Protein AF-A0A2N8K860-F1 (afdb_monomer_lite)

Secondary structure (DSSP, 8-state):
---EEEEEEEEEET--HHHHHHHHT--SSEEEEEEEE-TTS-EEEEEEEEEEEEEEHHHHHHHH-TTSEEEE--S---

Radius of gyration: 12.3 Å; chains: 1; bounding box: 34×27×35 Å

Sequence (78 aa):
MTGTSRRYVFTLNNYTDDEFDALGDVDCKYIVYGKEVGDSGTPHLQGFVIFESAI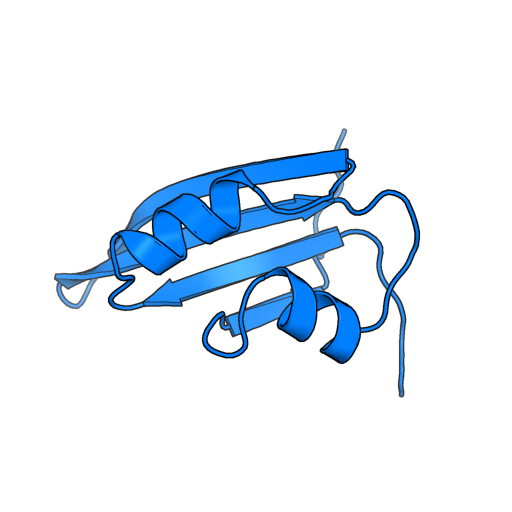SFDSAKNKLGHRVHLEVARGTSK

Structure (mmCIF, N/CA/C/O backbone):
data_AF-A0A2N8K860-F1
#
_entry.id   AF-A0A2N8K860-F1
#
loop_
_atom_site.group_PDB
_atom_site.id
_atom_site.type_symbol
_atom_site.label_atom_id
_atom_site.label_alt_id
_atom_site.label_comp_id
_atom_site.label_asym_id
_atom_site.label_entity_id
_atom_site.label_seq_id
_atom_site.pdbx_PDB_ins_code
_atom_site.Cartn_x
_atom_site.Cartn_y
_atom_site.Cartn_z
_atom_site.occupancy
_atom_site.B_iso_or_equiv
_atom_site.auth_seq_id
_atom_site.auth_comp_id
_atom_site.auth_asym_id
_atom_site.auth_atom_id
_atom_site.pdbx_PDB_model_num
ATOM 1 N N . MET A 1 1 ? 21.334 5.597 -0.866 1.00 45.44 1 MET A N 1
ATOM 2 C CA . MET A 1 1 ? 21.151 4.645 -1.982 1.00 45.44 1 MET A CA 1
ATOM 3 C C . MET A 1 1 ? 19.698 4.706 -2.416 1.00 45.44 1 MET A C 1
ATOM 5 O O . MET A 1 1 ? 18.840 4.188 -1.717 1.00 45.44 1 MET A O 1
ATOM 9 N N . THR A 1 2 ? 19.410 5.405 -3.509 1.00 58.00 2 THR A N 1
ATOM 10 C CA . THR A 1 2 ? 18.067 5.532 -4.091 1.00 58.00 2 THR A CA 1
ATOM 11 C C . THR A 1 2 ? 17.802 4.338 -5.007 1.00 58.00 2 THR A C 1
ATOM 13 O O . THR A 1 2 ? 17.951 4.415 -6.222 1.00 58.00 2 THR A O 1
ATOM 16 N N . GLY A 1 3 ? 17.486 3.188 -4.410 1.00 85.12 3 GLY A N 1
ATOM 17 C CA . GLY A 1 3 ? 17.037 2.020 -5.167 1.00 85.12 3 GLY A CA 1
ATOM 18 C C . GLY A 1 3 ? 15.600 2.207 -5.657 1.00 85.12 3 GLY A C 1
ATOM 19 O O . GLY A 1 3 ? 14.777 2.799 -4.956 1.00 85.12 3 GLY A O 1
ATOM 20 N N . THR A 1 4 ? 15.293 1.691 -6.845 1.00 94.75 4 THR A N 1
ATOM 21 C CA . THR A 1 4 ? 13.912 1.537 -7.313 1.00 94.75 4 THR A CA 1
ATOM 22 C C . THR A 1 4 ? 13.459 0.093 -7.133 1.00 94.75 4 THR A C 1
ATOM 24 O O . THR A 1 4 ? 14.260 -0.842 -7.187 1.00 94.75 4 THR A O 1
ATOM 27 N N . SER A 1 5 ? 12.166 -0.106 -6.902 1.00 95.88 5 SER A N 1
ATOM 28 C CA . SER A 1 5 ? 11.544 -1.428 -6.865 1.00 95.88 5 SER A CA 1
ATOM 29 C C . SER A 1 5 ? 10.203 -1.374 -7.581 1.00 95.88 5 SER A C 1
ATOM 31 O O . SER A 1 5 ? 9.568 -0.330 -7.693 1.00 95.88 5 SER A O 1
ATOM 33 N N . ARG A 1 6 ? 9.760 -2.523 -8.085 1.00 96.56 6 ARG A N 1
ATOM 34 C CA . ARG A 1 6 ? 8.374 -2.694 -8.542 1.00 96.56 6 ARG A CA 1
ATOM 35 C C . ARG A 1 6 ? 7.453 -3.114 -7.410 1.00 96.56 6 ARG A C 1
ATOM 37 O O . ARG A 1 6 ? 6.249 -3.007 -7.550 1.00 96.56 6 ARG A O 1
ATOM 44 N N . ARG A 1 7 ? 8.012 -3.666 -6.333 1.00 96.81 7 ARG A N 1
ATOM 45 C CA . ARG A 1 7 ? 7.272 -4.426 -5.328 1.00 96.81 7 ARG A CA 1
ATOM 46 C C . ARG A 1 7 ? 7.526 -3.856 -3.950 1.00 96.81 7 ARG A C 1
ATOM 48 O O . ARG A 1 7 ? 8.687 -3.744 -3.535 1.00 96.81 7 ARG A O 1
ATOM 55 N N . TYR A 1 8 ? 6.441 -3.556 -3.256 1.00 97.12 8 TYR A N 1
ATOM 56 C CA . TYR A 1 8 ? 6.466 -3.005 -1.912 1.00 97.12 8 TYR A CA 1
ATOM 57 C C . TYR A 1 8 ? 5.422 -3.688 -1.038 1.00 97.12 8 TYR A C 1
ATOM 59 O O . TYR A 1 8 ? 4.383 -4.128 -1.528 1.00 97.12 8 TYR A O 1
ATOM 67 N N . VAL A 1 9 ? 5.724 -3.777 0.251 1.00 97.56 9 VAL A N 1
ATOM 68 C CA . VAL A 1 9 ? 4.749 -4.084 1.300 1.00 97.56 9 VAL A CA 1
ATOM 69 C C . VAL A 1 9 ? 4.472 -2.806 2.073 1.00 97.56 9 VAL A C 1
ATOM 71 O O . VAL A 1 9 ? 5.363 -1.957 2.190 1.00 97.56 9 VAL A O 1
ATOM 74 N N . PHE A 1 10 ? 3.249 -2.650 2.565 1.00 97.50 10 PHE A N 1
ATOM 75 C CA . PHE A 1 10 ? 2.866 -1.467 3.314 1.00 97.50 10 PHE A CA 1
ATOM 76 C C . PHE A 1 10 ? 1.921 -1.780 4.465 1.00 97.50 10 PHE A C 1
ATOM 78 O O . PHE A 1 10 ? 1.050 -2.634 4.338 1.00 97.50 10 PHE A O 1
ATOM 85 N N . THR A 1 11 ? 2.051 -1.021 5.553 1.00 97.38 11 THR A N 1
ATOM 86 C CA . THR A 1 11 ? 1.048 -0.968 6.618 1.00 97.38 11 THR A CA 1
ATOM 87 C C . THR A 1 11 ? 0.460 0.430 6.758 1.00 97.38 11 THR A C 1
ATOM 89 O O . THR A 1 11 ? 1.162 1.430 6.607 1.00 97.38 11 THR A O 1
ATOM 92 N N . LEU A 1 12 ? -0.830 0.523 7.075 1.00 97.50 12 LEU A N 1
ATOM 93 C CA . LEU A 1 12 ? -1.501 1.782 7.398 1.00 97.50 12 LEU A CA 1
ATOM 94 C C . LEU A 1 12 ? -2.313 1.629 8.685 1.00 97.50 12 LEU A C 1
ATOM 96 O O . LEU A 1 12 ? -3.394 1.044 8.685 1.00 97.50 12 LEU A O 1
ATOM 100 N N . ASN A 1 13 ? -1.780 2.159 9.785 1.00 96.12 13 ASN A N 1
ATOM 101 C CA . ASN A 1 13 ? -2.433 2.140 11.095 1.00 96.12 13 ASN A CA 1
ATOM 102 C C . ASN A 1 13 ? -3.523 3.207 11.187 1.00 96.12 13 ASN A C 1
ATOM 104 O O . ASN A 1 13 ? -3.288 4.351 10.782 1.00 96.12 13 ASN A O 1
ATOM 108 N N . ASN A 1 14 ? -4.653 2.863 11.817 1.00 94.81 14 ASN A N 1
ATOM 109 C CA . ASN A 1 14 ? -5.791 3.767 12.014 1.00 94.81 14 ASN A CA 1
ATOM 110 C C . ASN A 1 14 ? -6.173 4.468 10.697 1.00 94.81 14 ASN A C 1
ATOM 112 O O . ASN A 1 14 ? -6.134 5.700 10.600 1.00 94.81 14 ASN A O 1
ATOM 116 N N . TYR A 1 15 ? -6.417 3.661 9.662 1.00 95.00 15 TYR A N 1
ATOM 117 C CA . TYR A 1 15 ? -6.800 4.138 8.336 1.00 95.00 15 TYR A CA 1
ATOM 118 C C . TYR A 1 15 ? -8.179 4.812 8.381 1.00 95.00 15 TYR A C 1
ATOM 120 O O . TYR A 1 15 ? -9.037 4.421 9.175 1.00 95.00 15 TYR A O 1
ATOM 128 N N . THR A 1 16 ? -8.387 5.820 7.539 1.00 96.69 16 THR A N 1
ATOM 129 C CA . THR A 1 16 ? -9.716 6.396 7.282 1.00 96.69 16 THR A CA 1
ATOM 130 C C . THR A 1 16 ? -10.390 5.699 6.101 1.00 96.69 16 THR A C 1
ATOM 132 O O . THR A 1 16 ? -9.724 5.020 5.317 1.00 96.69 16 THR A O 1
ATOM 135 N N . ASP A 1 17 ? -11.704 5.876 5.949 1.00 95.75 17 ASP A N 1
ATOM 136 C CA . ASP A 1 17 ? -12.429 5.348 4.785 1.00 95.75 17 ASP A CA 1
ATOM 137 C C . ASP A 1 17 ? -11.894 5.959 3.475 1.00 95.75 17 ASP A C 1
ATOM 139 O O . ASP A 1 17 ? -11.613 5.222 2.536 1.00 95.75 17 ASP A O 1
ATOM 143 N N . ASP A 1 18 ? -11.586 7.263 3.458 1.00 96.62 18 ASP A N 1
ATOM 144 C CA . ASP A 1 18 ? -10.956 7.925 2.303 1.00 96.62 18 ASP A CA 1
ATOM 145 C C . ASP A 1 18 ? -9.601 7.298 1.923 1.00 96.62 18 ASP A C 1
ATOM 147 O O . ASP A 1 18 ? -9.275 7.166 0.746 1.00 96.62 18 ASP A O 1
ATOM 151 N N . GLU A 1 19 ? -8.784 6.912 2.910 1.00 97.00 19 GLU A N 1
ATOM 152 C CA . GLU A 1 19 ? -7.503 6.243 2.656 1.00 97.00 19 GLU A CA 1
ATOM 153 C C . GLU A 1 19 ? -7.698 4.810 2.154 1.00 97.00 19 GLU A C 1
ATOM 155 O O . GLU A 1 19 ? -6.922 4.337 1.323 1.00 97.00 19 GLU A O 1
ATOM 160 N N . PHE A 1 20 ? -8.722 4.116 2.654 1.00 95.81 20 PHE A N 1
ATOM 161 C CA . PHE A 1 20 ? -9.084 2.780 2.194 1.00 95.81 20 PHE A CA 1
ATOM 162 C C . PHE A 1 20 ? -9.534 2.798 0.729 1.00 95.81 20 PHE A C 1
ATOM 164 O O . PHE A 1 20 ? -9.084 1.954 -0.052 1.00 95.81 20 PHE A O 1
ATOM 171 N N . ASP A 1 21 ? -10.368 3.771 0.363 1.00 96.12 21 ASP A N 1
ATOM 172 C CA . ASP A 1 21 ? -10.860 3.959 -1.000 1.00 96.12 21 ASP A CA 1
ATOM 173 C C . ASP A 1 21 ? -9.723 4.400 -1.932 1.00 96.12 21 ASP A C 1
ATOM 175 O O . ASP A 1 21 ? -9.514 3.795 -2.984 1.00 96.12 21 ASP A O 1
ATOM 179 N N . ALA A 1 22 ? -8.887 5.355 -1.502 1.00 96.25 22 ALA A N 1
ATOM 180 C CA . ALA A 1 22 ? -7.736 5.813 -2.279 1.00 96.25 22 ALA A CA 1
ATOM 181 C C . ALA A 1 22 ? -6.734 4.690 -2.591 1.00 96.25 22 ALA A C 1
ATOM 183 O O . ALA A 1 22 ? -6.149 4.686 -3.673 1.00 96.25 22 ALA A O 1
ATOM 184 N N . LEU A 1 23 ? -6.538 3.730 -1.677 1.00 96.50 23 LEU A N 1
ATOM 185 C CA . LEU A 1 23 ? -5.713 2.544 -1.934 1.00 96.50 23 LEU A CA 1
ATOM 186 C C . LEU A 1 23 ? -6.317 1.635 -3.015 1.00 96.50 23 LEU A C 1
ATOM 188 O O . LEU A 1 23 ? -5.564 1.019 -3.771 1.00 96.50 23 LEU A O 1
ATOM 192 N N . GLY A 1 24 ? -7.646 1.568 -3.107 1.00 94.19 24 GLY A N 1
ATOM 193 C CA . GLY A 1 24 ? -8.360 0.800 -4.130 1.00 94.19 24 GLY A CA 1
ATOM 194 C C . GLY A 1 24 ? -8.193 1.372 -5.539 1.00 94.19 24 GLY A C 1
ATOM 195 O O . GLY A 1 24 ? -8.176 0.615 -6.507 1.00 94.19 24 GLY A O 1
ATOM 196 N N . ASP A 1 25 ? -7.982 2.685 -5.638 1.00 95.88 25 ASP A N 1
ATOM 197 C CA . ASP A 1 25 ? -7.829 3.419 -6.899 1.00 95.88 25 ASP A CA 1
ATOM 198 C C . ASP A 1 25 ? -6.363 3.598 -7.342 1.00 95.88 25 ASP A C 1
ATOM 200 O O . ASP A 1 25 ? -6.072 4.280 -8.331 1.00 95.88 25 ASP A O 1
ATOM 204 N N . VAL A 1 26 ? -5.401 3.003 -6.626 1.00 96.62 26 VAL A N 1
ATOM 205 C CA . VAL A 1 26 ? -3.976 3.135 -6.958 1.00 96.62 26 VAL A CA 1
ATOM 206 C C . VAL A 1 26 ? -3.681 2.519 -8.323 1.00 96.62 26 VAL A C 1
ATOM 208 O O . VAL A 1 26 ? -3.767 1.308 -8.518 1.00 96.62 26 VAL A O 1
ATOM 211 N N . ASP A 1 27 ? -3.196 3.355 -9.242 1.00 95.81 27 ASP A N 1
ATOM 212 C CA . ASP A 1 27 ? -2.647 2.921 -10.526 1.00 95.81 27 ASP A CA 1
ATOM 213 C C . ASP A 1 27 ? -1.393 2.051 -10.321 1.00 95.81 27 ASP A C 1
ATOM 215 O O . ASP A 1 27 ? -0.285 2.540 -10.029 1.00 95.81 27 ASP A O 1
ATOM 219 N N . CYS A 1 28 ? -1.609 0.742 -10.438 1.00 97.00 28 CYS A N 1
ATOM 220 C CA . CYS A 1 28 ? -0.630 -0.312 -10.254 1.00 97.00 28 CYS A CA 1
ATOM 221 C C . CYS A 1 28 ? -1.029 -1.572 -11.035 1.00 97.00 28 CYS A C 1
ATOM 223 O O . CYS A 1 28 ? -2.158 -1.726 -11.494 1.00 97.00 28 CYS A O 1
ATOM 225 N N . LYS A 1 29 ? -0.085 -2.507 -11.147 1.00 97.44 29 LYS A N 1
ATOM 226 C CA . LYS A 1 29 ? -0.312 -3.803 -11.791 1.00 97.44 29 LYS A CA 1
ATOM 227 C C . LYS A 1 29 ? -1.138 -4.741 -10.912 1.00 97.44 29 LYS A C 1
ATOM 229 O O . LYS A 1 29 ? -1.883 -5.583 -11.405 1.00 97.44 29 LYS A O 1
ATOM 234 N N . TYR A 1 30 ? -0.909 -4.673 -9.605 1.00 96.44 30 TYR A N 1
ATOM 235 C CA . TYR A 1 30 ? -1.570 -5.512 -8.618 1.00 96.44 30 TYR A CA 1
ATOM 236 C C . TYR A 1 30 ? -1.474 -4.856 -7.252 1.00 96.44 30 TYR A C 1
ATOM 238 O O . TYR A 1 30 ? -0.382 -4.459 -6.841 1.00 96.44 30 TYR A O 1
ATOM 246 N N . ILE A 1 31 ? -2.581 -4.826 -6.523 1.00 97.44 31 ILE A N 1
ATOM 247 C CA . ILE A 1 31 ? -2.604 -4.450 -5.118 1.00 97.44 31 ILE A CA 1
ATOM 248 C C . ILE A 1 31 ? -3.538 -5.388 -4.362 1.00 97.44 31 ILE A C 1
ATOM 250 O O . ILE A 1 31 ? -4.583 -5.796 -4.865 1.00 97.44 31 ILE A O 1
ATOM 254 N N . VAL A 1 32 ? -3.132 -5.762 -3.155 1.00 97.19 32 VAL A N 1
ATOM 255 C CA . VAL A 1 32 ? -3.960 -6.515 -2.217 1.00 97.19 32 VAL A CA 1
ATOM 256 C C . VAL A 1 32 ? -3.664 -6.027 -0.813 1.00 97.19 32 VAL A C 1
ATOM 258 O O . VAL A 1 32 ? -2.511 -5.746 -0.482 1.00 97.19 32 VAL A O 1
ATOM 261 N N . TYR A 1 33 ? -4.696 -5.925 0.012 1.00 97.69 33 TYR A N 1
ATOM 262 C CA . TYR A 1 33 ? -4.555 -5.579 1.415 1.00 97.69 33 TYR A CA 1
ATOM 263 C C . TYR A 1 33 ? -5.691 -6.175 2.238 1.00 97.69 33 TYR A C 1
ATOM 265 O O . TYR A 1 33 ? -6.811 -6.348 1.758 1.00 97.69 33 TYR A O 1
ATOM 273 N N . GLY A 1 34 ? -5.373 -6.512 3.482 1.00 96.38 34 GLY A N 1
ATOM 274 C CA . GLY A 1 34 ? -6.310 -7.018 4.473 1.00 96.38 34 GLY A CA 1
ATOM 275 C C . GLY A 1 34 ? -6.510 -6.011 5.597 1.00 96.38 34 GLY A C 1
ATOM 276 O O . GLY A 1 34 ? -5.587 -5.279 5.954 1.00 96.38 34 GLY A O 1
ATOM 277 N N . LYS A 1 35 ? -7.721 -5.990 6.161 1.00 96.81 35 LYS A N 1
ATOM 278 C CA . LYS A 1 35 ? -7.996 -5.338 7.445 1.00 96.81 35 LYS A CA 1
ATOM 279 C C . LYS A 1 35 ? -7.533 -6.282 8.550 1.00 96.81 35 LYS A C 1
ATOM 281 O O . LYS A 1 35 ? -8.081 -7.372 8.690 1.00 96.81 35 LYS A O 1
ATOM 286 N N . GLU A 1 36 ? -6.544 -5.860 9.319 1.00 95.31 36 GLU A N 1
ATOM 287 C CA . GLU A 1 36 ? -5.967 -6.621 10.423 1.00 95.31 36 GLU A CA 1
ATOM 288 C C . GLU A 1 36 ? -6.082 -5.822 11.728 1.00 95.31 36 GLU A C 1
ATOM 290 O O . GLU A 1 36 ? -6.238 -4.598 11.733 1.00 95.31 36 GLU A O 1
ATOM 295 N N . VAL A 1 37 ? -6.020 -6.517 12.862 1.00 93.00 37 VAL A N 1
ATOM 296 C CA . VAL A 1 37 ? -5.952 -5.903 14.193 1.00 93.00 37 VAL A CA 1
ATOM 297 C C . VAL A 1 37 ? -4.670 -6.405 14.836 1.00 93.00 37 VAL A C 1
ATOM 299 O O . VAL A 1 37 ? -4.501 -7.609 15.007 1.00 93.00 37 VAL A O 1
ATOM 302 N N . GLY A 1 38 ? -3.742 -5.492 15.131 1.00 83.81 38 GLY A N 1
ATOM 303 C CA . GLY A 1 38 ? -2.470 -5.856 15.758 1.00 83.81 38 GLY A CA 1
ATOM 304 C C . GLY A 1 38 ? -2.661 -6.292 17.213 1.00 83.81 38 GLY A C 1
ATOM 305 O O . GLY A 1 38 ? -3.702 -6.016 17.806 1.00 83.81 38 GLY A O 1
ATOM 306 N N . ASP A 1 39 ? -1.636 -6.895 17.820 1.00 83.62 39 ASP A N 1
ATOM 307 C CA . ASP A 1 39 ? -1.690 -7.395 19.208 1.00 83.62 39 ASP A CA 1
ATOM 308 C C . ASP A 1 39 ? -2.109 -6.330 20.238 1.00 83.62 39 ASP A C 1
ATOM 310 O O . ASP A 1 39 ? -2.765 -6.634 21.231 1.00 83.62 39 ASP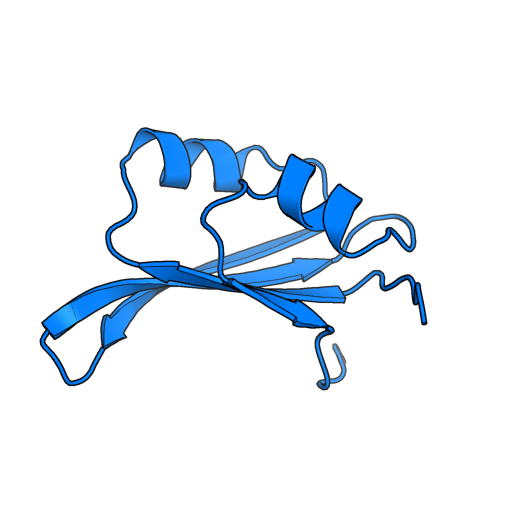 A O 1
ATOM 314 N N . SER A 1 40 ? -1.785 -5.059 19.983 1.00 87.00 40 SER A N 1
ATOM 315 C CA . SER A 1 40 ? -2.178 -3.924 20.831 1.00 87.00 40 SER A CA 1
ATOM 316 C C . SER A 1 40 ? -3.616 -3.429 20.600 1.00 87.00 40 SER A C 1
ATOM 318 O O . SER A 1 40 ? -3.998 -2.399 21.149 1.00 87.00 40 SER A O 1
ATOM 320 N N . GLY A 1 41 ? -4.406 -4.106 19.760 1.00 89.75 41 GLY A N 1
ATOM 321 C CA . GLY A 1 41 ? -5.781 -3.729 19.416 1.00 89.75 41 GLY A CA 1
ATOM 322 C C . GLY A 1 41 ? -5.907 -2.661 18.324 1.00 89.75 41 GLY A C 1
ATOM 323 O O . GLY A 1 4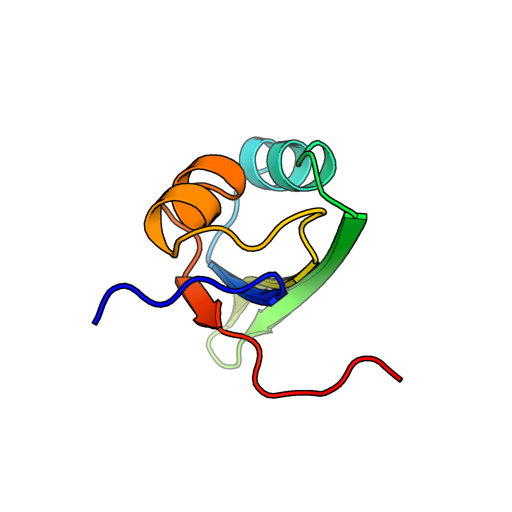1 ? -7.019 -2.233 18.029 1.00 89.75 41 GLY A O 1
ATOM 324 N N . THR A 1 42 ? -4.801 -2.225 17.711 1.00 92.12 42 THR A N 1
ATOM 325 C CA . THR A 1 42 ? -4.804 -1.181 16.673 1.00 92.12 42 THR A CA 1
ATOM 326 C C . THR A 1 42 ? -5.253 -1.748 15.320 1.00 92.12 42 THR A C 1
ATOM 328 O O . THR A 1 42 ? -4.554 -2.612 14.769 1.00 92.12 42 THR A O 1
ATOM 331 N N . PRO A 1 43 ? -6.366 -1.256 14.740 1.00 94.31 43 PRO A N 1
ATOM 332 C CA . PRO A 1 43 ? -6.758 -1.605 13.383 1.00 94.31 43 PRO A CA 1
ATOM 333 C C . PRO A 1 43 ? -5.750 -1.057 12.377 1.00 94.31 43 PRO A C 1
ATOM 335 O O . PRO A 1 43 ? -5.320 0.099 12.466 1.00 94.31 43 PRO A O 1
ATOM 338 N N . HIS A 1 44 ? -5.385 -1.872 11.399 1.00 96.00 44 HIS A N 1
ATOM 339 C CA . HIS A 1 44 ? -4.493 -1.459 10.330 1.00 96.00 44 HIS A CA 1
ATOM 340 C C . HIS A 1 44 ? -4.796 -2.187 9.027 1.00 96.00 44 HIS A C 1
ATOM 342 O O . HIS A 1 44 ? -5.387 -3.266 9.015 1.00 96.00 44 HIS A O 1
ATOM 348 N N . LEU A 1 45 ? -4.385 -1.577 7.920 1.00 97.38 45 LEU A N 1
ATOM 349 C CA . LEU A 1 45 ? -4.287 -2.270 6.642 1.00 97.38 45 LEU A CA 1
ATOM 350 C C . LEU A 1 45 ? -2.882 -2.833 6.514 1.00 97.38 45 LEU A C 1
ATOM 352 O O . LEU A 1 45 ? -1.922 -2.086 6.686 1.00 97.38 45 LEU A O 1
ATOM 356 N N . GLN A 1 46 ? -2.769 -4.117 6.199 1.00 97.38 46 GLN A N 1
ATOM 357 C CA . GLN A 1 46 ? -1.522 -4.754 5.785 1.00 97.38 46 GLN A CA 1
ATOM 358 C C . GLN A 1 46 ? -1.645 -5.114 4.308 1.00 97.38 46 GLN A C 1
ATOM 360 O O . GLN A 1 46 ? -2.618 -5.755 3.909 1.00 97.38 46 GLN A O 1
ATOM 365 N N . GLY A 1 47 ? -0.682 -4.695 3.489 1.00 96.88 47 GLY A N 1
ATOM 366 C CA . GLY A 1 47 ? -0.818 -4.752 2.041 1.00 96.88 47 GLY A CA 1
ATOM 367 C C . GLY A 1 47 ? 0.465 -5.003 1.267 1.00 96.88 47 GLY A C 1
ATOM 368 O O . GLY A 1 47 ? 1.587 -4.859 1.755 1.00 96.88 47 GLY A O 1
ATOM 369 N N . PHE A 1 48 ? 0.276 -5.385 0.009 1.00 97.44 48 PHE A N 1
ATOM 370 C CA . PHE A 1 48 ? 1.322 -5.625 -0.970 1.00 97.44 48 PHE A CA 1
ATOM 371 C C . PHE A 1 48 ? 0.912 -5.041 -2.318 1.00 97.44 48 PHE A C 1
ATOM 373 O O . PHE A 1 48 ? -0.229 -5.197 -2.754 1.00 97.44 48 PHE A O 1
ATOM 380 N N . VAL A 1 49 ? 1.862 -4.397 -2.993 1.00 97.56 49 VAL A N 1
ATOM 381 C CA . VAL A 1 49 ? 1.647 -3.763 -4.294 1.00 97.56 49 VAL A CA 1
ATOM 382 C C . VAL A 1 49 ? 2.761 -4.114 -5.275 1.00 97.56 49 VAL A C 1
ATOM 384 O O . VAL A 1 49 ? 3.940 -4.206 -4.915 1.00 97.56 49 VAL A O 1
ATOM 387 N N . ILE A 1 50 ? 2.376 -4.282 -6.538 1.00 97.44 50 ILE A N 1
ATOM 388 C CA . ILE A 1 50 ? 3.257 -4.382 -7.696 1.00 97.44 50 ILE A CA 1
ATOM 389 C C . ILE A 1 50 ? 2.921 -3.237 -8.653 1.00 97.44 50 ILE A C 1
ATOM 391 O O . ILE A 1 50 ? 1.804 -3.147 -9.150 1.00 97.44 50 ILE A O 1
ATOM 395 N N . PHE A 1 51 ? 3.897 -2.391 -8.961 1.00 97.50 51 PHE A N 1
ATOM 396 C CA . PHE A 1 51 ? 3.790 -1.345 -9.976 1.00 97.50 51 PHE A CA 1
ATOM 397 C C . PHE A 1 51 ? 4.197 -1.863 -11.364 1.00 97.50 51 PHE A C 1
ATOM 399 O O . PHE A 1 51 ? 5.008 -2.788 -11.484 1.00 97.50 51 PHE A O 1
ATOM 406 N N . GLU A 1 52 ? 3.664 -1.237 -12.417 1.00 96.88 52 GLU A N 1
ATOM 407 C CA . GLU A 1 52 ? 3.984 -1.567 -13.817 1.00 96.88 52 GLU A CA 1
ATOM 408 C C . GLU A 1 52 ? 5.478 -1.394 -14.139 1.00 96.88 52 GLU A C 1
ATOM 410 O 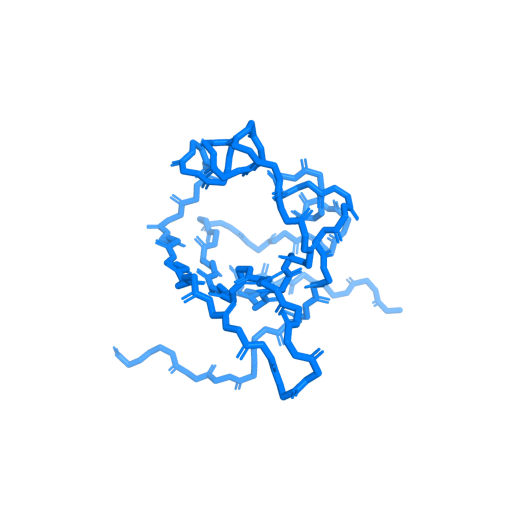O . GLU A 1 52 ? 6.091 -2.186 -14.861 1.00 96.88 52 GLU A O 1
ATOM 415 N N . SER A 1 53 ? 6.105 -0.383 -13.537 1.00 96.50 53 SER A N 1
ATOM 416 C CA . SER A 1 53 ? 7.522 -0.064 -13.688 1.00 96.50 53 SER A CA 1
ATOM 417 C C . SER A 1 53 ? 8.206 0.080 -12.328 1.00 96.50 53 SER A C 1
ATOM 419 O O . SER A 1 53 ? 7.560 0.167 -11.284 1.00 96.50 53 SER A O 1
ATOM 421 N N . ALA A 1 54 ? 9.543 0.008 -12.314 1.00 96.69 54 ALA A N 1
ATOM 422 C CA . ALA A 1 54 ? 10.292 0.182 -11.074 1.00 96.69 54 ALA A CA 1
ATOM 423 C C . ALA A 1 54 ? 10.266 1.663 -10.690 1.00 96.69 54 ALA A C 1
ATOM 425 O O . ALA A 1 54 ? 10.732 2.499 -11.462 1.00 96.69 54 ALA A O 1
ATOM 426 N N . ILE A 1 55 ? 9.745 1.974 -9.507 1.00 97.00 55 ILE A N 1
ATOM 427 C CA . ILE A 1 55 ? 9.630 3.343 -9.001 1.00 97.00 55 ILE A CA 1
ATOM 428 C C . ILE A 1 55 ? 10.463 3.515 -7.732 1.00 97.00 55 ILE A C 1
ATOM 430 O O . ILE A 1 55 ? 10.926 2.534 -7.153 1.00 97.00 55 ILE A O 1
ATOM 434 N N . SER A 1 56 ? 10.728 4.758 -7.330 1.00 96.69 56 SER A N 1
ATOM 435 C CA . SER A 1 56 ? 11.449 5.045 -6.088 1.00 96.69 56 SER A CA 1
ATOM 436 C C . SER A 1 56 ? 10.538 4.890 -4.868 1.00 96.69 56 SER A C 1
ATOM 438 O O . SER A 1 56 ? 9.311 4.849 -4.981 1.00 96.69 56 SER A O 1
ATOM 440 N N . PHE A 1 57 ? 11.150 4.849 -3.684 1.00 95.56 57 PHE A N 1
ATOM 441 C CA . PHE A 1 57 ? 10.426 4.857 -2.414 1.00 95.56 57 PHE A CA 1
ATOM 442 C C . PHE A 1 57 ? 9.475 6.060 -2.292 1.00 95.56 57 PHE A C 1
ATOM 444 O O . PHE A 1 57 ? 8.309 5.889 -1.946 1.00 95.56 57 PHE A O 1
ATOM 451 N N . ASP A 1 58 ? 9.947 7.258 -2.644 1.00 95.88 58 ASP A N 1
ATOM 452 C CA . ASP A 1 58 ? 9.150 8.487 -2.559 1.00 95.88 58 ASP A CA 1
ATOM 453 C C . ASP A 1 58 ? 7.999 8.489 -3.568 1.00 95.88 58 ASP A C 1
ATOM 455 O O . ASP A 1 58 ? 6.877 8.864 -3.238 1.00 95.88 58 ASP A O 1
ATOM 459 N N . SER A 1 59 ? 8.231 8.000 -4.791 1.00 96.44 59 SER A N 1
ATOM 460 C CA . SER A 1 59 ? 7.161 7.842 -5.781 1.00 96.44 59 SER A CA 1
ATOM 461 C C . SER A 1 59 ? 6.093 6.849 -5.318 1.00 96.44 59 SER A C 1
ATOM 463 O O . SER A 1 59 ? 4.907 7.089 -5.533 1.00 96.44 59 SER A O 1
ATOM 465 N N . ALA A 1 60 ? 6.492 5.756 -4.662 1.00 96.81 60 ALA A N 1
ATOM 466 C CA . ALA A 1 60 ? 5.556 4.794 -4.090 1.00 96.81 60 ALA A CA 1
ATOM 467 C C . ALA A 1 60 ? 4.752 5.402 -2.927 1.00 96.81 60 ALA A C 1
ATOM 469 O O . ALA A 1 60 ? 3.535 5.249 -2.894 1.00 96.81 60 ALA A O 1
ATOM 470 N N . LYS A 1 61 ? 5.393 6.163 -2.029 1.00 96.62 61 LYS A N 1
ATOM 471 C CA . LYS A 1 61 ? 4.721 6.939 -0.968 1.00 96.62 61 LYS A CA 1
ATOM 472 C C . LYS A 1 61 ? 3.728 7.963 -1.521 1.00 96.62 61 LYS A C 1
ATOM 474 O O . LYS A 1 61 ? 2.632 8.085 -0.988 1.00 96.62 61 LYS A O 1
ATOM 479 N N . ASN A 1 62 ? 4.075 8.658 -2.603 1.00 96.62 62 ASN A N 1
ATOM 480 C CA . ASN A 1 62 ? 3.174 9.610 -3.256 1.00 96.62 62 ASN A CA 1
ATOM 481 C C . ASN A 1 62 ? 1.928 8.930 -3.835 1.00 96.62 62 ASN A C 1
ATOM 483 O O . ASN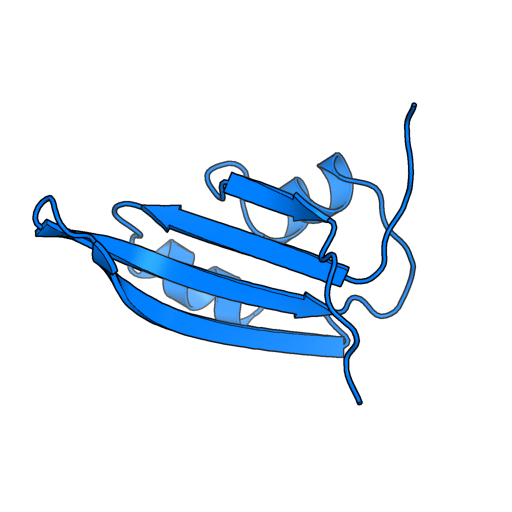 A 1 62 ? 0.855 9.521 -3.807 1.00 96.62 62 ASN A O 1
ATOM 487 N N . LYS A 1 63 ? 2.066 7.700 -4.350 1.00 96.81 63 LYS A N 1
ATOM 488 C CA . LYS A 1 63 ? 0.945 6.922 -4.899 1.00 96.81 63 LYS A CA 1
ATOM 489 C C . LYS A 1 63 ? 0.082 6.269 -3.815 1.00 96.81 63 LYS A C 1
ATOM 491 O O . LYS A 1 63 ? -1.130 6.279 -3.940 1.00 96.81 63 LYS A O 1
ATOM 496 N N . LEU A 1 64 ? 0.695 5.696 -2.779 1.00 96.81 64 LEU A N 1
ATOM 497 C CA . LEU A 1 64 ? -0.005 4.933 -1.732 1.00 96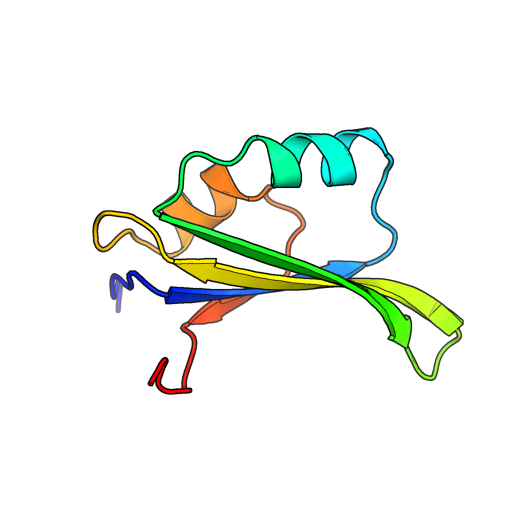.81 64 LEU A CA 1
ATOM 498 C C . LEU A 1 64 ? -0.477 5.799 -0.553 1.00 96.81 64 LEU A C 1
ATOM 500 O O . LEU A 1 64 ? -1.247 5.336 0.280 1.00 96.81 64 LEU A O 1
ATOM 504 N N . GLY A 1 65 ? 0.017 7.033 -0.447 1.00 96.44 65 GLY A N 1
ATOM 505 C CA . GLY A 1 65 ? -0.238 7.940 0.667 1.00 96.44 65 GLY A CA 1
ATOM 506 C C . GLY A 1 65 ? 0.952 8.051 1.623 1.00 96.44 65 GLY A C 1
ATOM 507 O O . GLY A 1 65 ? 1.602 7.076 1.990 1.00 96.44 65 GLY A O 1
ATOM 508 N N . HIS A 1 66 ? 1.240 9.266 2.089 1.00 95.12 66 HIS A N 1
ATOM 509 C CA . HIS A 1 66 ? 2.435 9.543 2.896 1.00 95.12 66 HIS A CA 1
ATOM 510 C C . HIS A 1 66 ? 2.451 8.831 4.259 1.00 95.12 66 HIS A C 1
ATOM 512 O O . HIS A 1 66 ? 3.532 8.574 4.801 1.00 95.12 66 HIS A O 1
ATOM 518 N N . ARG A 1 67 ? 1.273 8.487 4.798 1.00 97.12 67 ARG A N 1
ATOM 519 C CA . ARG A 1 67 ? 1.108 7.813 6.095 1.00 97.12 67 ARG A CA 1
ATOM 520 C C . ARG A 1 67 ? 1.453 6.327 6.075 1.00 97.12 67 ARG A C 1
ATOM 522 O O . ARG A 1 67 ? 1.761 5.792 7.136 1.00 97.12 67 ARG A O 1
ATOM 529 N N . VAL A 1 68 ? 1.443 5.668 4.914 1.00 96.75 68 VAL A N 1
ATOM 530 C CA . VAL A 1 68 ? 1.709 4.223 4.845 1.00 96.75 68 VAL A CA 1
ATOM 531 C C . VAL A 1 68 ? 3.148 3.938 5.251 1.00 96.75 68 VAL A C 1
ATOM 533 O O . VAL A 1 68 ? 4.068 4.550 4.717 1.00 96.75 68 VAL A O 1
ATOM 536 N N . HIS A 1 69 ? 3.405 3.034 6.183 1.00 96.75 69 HIS A N 1
ATOM 537 C CA . HIS A 1 69 ? 4.768 2.555 6.400 1.00 96.75 69 HIS A CA 1
ATOM 538 C C . HIS A 1 69 ? 5.112 1.615 5.252 1.00 96.75 69 HIS A C 1
ATOM 540 O O . HIS A 1 69 ? 4.398 0.648 5.031 1.00 96.75 69 HIS A O 1
ATOM 546 N N . LEU A 1 70 ? 6.154 1.931 4.488 1.00 97.00 70 LEU A N 1
ATOM 547 C CA . LEU A 1 70 ? 6.466 1.262 3.229 1.00 97.00 70 LEU A CA 1
ATOM 548 C C . LEU A 1 70 ? 7.819 0.565 3.338 1.00 97.00 70 LEU A C 1
ATOM 550 O O . LEU A 1 70 ? 8.775 1.157 3.834 1.00 97.00 70 LEU A O 1
ATOM 554 N N . GLU A 1 71 ? 7.929 -0.648 2.807 1.00 96.75 71 GLU A N 1
ATOM 555 C CA . GLU A 1 71 ? 9.200 -1.362 2.672 1.00 96.75 71 GLU A CA 1
ATOM 556 C C . GLU A 1 71 ? 9.295 -2.065 1.315 1.00 96.75 71 GLU A C 1
ATOM 558 O O . GLU A 1 71 ? 8.295 -2.482 0.729 1.00 96.75 71 GLU A O 1
ATOM 563 N N . VAL A 1 72 ? 10.515 -2.218 0.790 1.00 95.75 72 VAL A N 1
ATOM 564 C CA . VAL A 1 72 ? 10.738 -3.018 -0.423 1.00 95.75 72 VAL A CA 1
ATOM 565 C C . VAL A 1 72 ? 10.410 -4.478 -0.119 1.00 95.75 72 VAL A C 1
ATOM 567 O O . VAL A 1 72 ? 10.952 -5.065 0.819 1.00 95.75 72 VAL A O 1
ATOM 570 N N . ALA A 1 73 ? 9.555 -5.087 -0.941 1.00 94.81 73 ALA A N 1
ATOM 571 C CA . ALA A 1 73 ? 9.148 -6.468 -0.734 1.00 94.81 73 ALA A CA 1
ATOM 572 C C . ALA A 1 73 ? 10.328 -7.434 -0.930 1.00 94.81 73 ALA A C 1
ATOM 574 O O . ALA A 1 73 ? 10.962 -7.463 -1.989 1.00 94.81 73 ALA A O 1
ATOM 575 N N . ARG A 1 74 ? 10.590 -8.264 0.085 1.00 88.75 74 ARG A N 1
ATOM 576 C CA . ARG A 1 74 ? 11.679 -9.260 0.083 1.00 88.75 74 ARG A CA 1
ATOM 577 C C . ARG A 1 74 ? 11.265 -10.626 -0.475 1.00 88.75 74 ARG A C 1
ATOM 579 O O . ARG A 1 74 ? 12.124 -11.407 -0.868 1.00 88.75 74 ARG A O 1
ATOM 586 N N . GLY A 1 75 ? 9.964 -10.916 -0.512 1.00 80.06 75 GLY A N 1
ATOM 587 C CA . GLY A 1 75 ? 9.425 -12.176 -1.031 1.00 80.06 75 GLY A CA 1
ATOM 588 C C . GLY A 1 75 ? 9.520 -12.298 -2.555 1.00 80.06 75 GLY A C 1
ATOM 589 O O . GLY A 1 75 ? 9.835 -11.336 -3.260 1.00 80.06 75 GLY A O 1
ATOM 590 N N . THR A 1 76 ? 9.209 -13.481 -3.085 1.00 76.06 76 THR A N 1
ATOM 591 C CA . THR A 1 76 ? 8.985 -13.709 -4.522 1.00 76.06 76 THR A CA 1
ATOM 592 C C . THR A 1 76 ? 7.495 -13.909 -4.774 1.00 76.06 76 THR A C 1
ATOM 594 O O . THR A 1 76 ? 6.817 -14.574 -3.998 1.00 76.06 76 THR A O 1
ATOM 597 N N . SER A 1 77 ? 6.980 -13.294 -5.835 1.00 70.19 77 SER A N 1
ATOM 598 C CA . SER A 1 77 ? 5.657 -13.625 -6.366 1.00 70.19 77 SER A CA 1
ATOM 599 C C . SER A 1 77 ? 5.894 -14.802 -7.313 1.00 70.19 77 SER A C 1
ATOM 601 O O . SER A 1 77 ? 6.652 -14.626 -8.268 1.00 70.19 77 SER A O 1
ATOM 603 N N . LYS A 1 78 ? 5.390 -15.999 -6.992 1.00 54.31 78 LYS A N 1
ATOM 604 C CA . LYS A 1 78 ? 5.471 -17.165 -7.887 1.00 54.31 78 LYS A CA 1
ATOM 605 C C . LYS A 1 78 ? 4.319 -17.167 -8.877 1.00 54.31 78 LYS A C 1
ATOM 607 O O . LYS A 1 78 ? 3.216 -16.758 -8.461 1.00 54.31 78 LYS A O 1
#

Organism: NCBI:txid1389932

Foldseek 3Di:
DFDWAQKKKKKAWPDDPVLVVLQVVQQAPDKDWDFDQDPVRITMITMMTGHPDTDTPVVVCVRNDVRIDMDGDPDDDD

pLDDT: mean 93.11, std 9.53, range [45.44, 97.69]

InterPro domains:
  IPR049912 CRESS-DNA virus replication initiator protein, endonuclease domain [PF02407] (5-76)
  IPR049912 CRESS-DNA virus replication initiator protein, endonuclease domain [PS52020] (2-78)